Protein AF-A0A7Y5DKC3-F1 (afdb_monomer_lite)

pLDDT: mean 80.17, std 12.16, range [52.59, 95.38]

Radius of gyration: 24.03 Å; chains: 1; bounding bo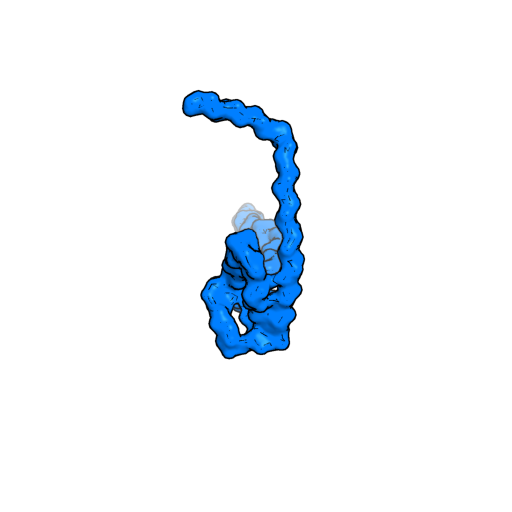x: 74×20×51 Å

Structure (mmCIF, N/CA/C/O backbone):
data_AF-A0A7Y5DKC3-F1
#
_entry.id   AF-A0A7Y5DKC3-F1
#
loop_
_atom_site.group_PDB
_atom_site.id
_atom_site.type_symbol
_atom_site.label_atom_id
_atom_site.label_alt_id
_atom_site.label_comp_id
_atom_site.label_asym_id
_atom_site.label_entity_id
_atom_site.label_seq_id
_atom_site.pdbx_PDB_ins_code
_atom_site.Cartn_x
_atom_site.Cartn_y
_atom_site.Cartn_z
_atom_site.occupancy
_atom_site.B_iso_or_equiv
_atom_site.auth_seq_id
_atom_site.auth_comp_id
_atom_site.auth_asym_id
_atom_site.auth_atom_id
_atom_site.pdbx_PDB_model_num
ATOM 1 N N . MET A 1 1 ? 58.500 -0.580 -2.559 1.00 53.22 1 MET A N 1
ATOM 2 C CA . MET A 1 1 ? 57.661 -1.697 -2.058 1.00 53.22 1 MET A CA 1
ATOM 3 C C . MET A 1 1 ? 56.541 -1.255 -1.103 1.00 53.22 1 MET A C 1
ATOM 5 O O . MET A 1 1 ? 55.417 -1.673 -1.315 1.00 53.22 1 MET A O 1
ATOM 9 N N . LYS A 1 2 ? 56.773 -0.351 -0.130 1.00 56.62 2 LYS A N 1
ATOM 10 C CA . LYS A 1 2 ? 55.722 0.172 0.787 1.00 56.62 2 LYS A CA 1
ATOM 11 C C . LYS A 1 2 ? 54.524 0.867 0.097 1.00 56.62 2 LYS A C 1
ATOM 13 O O . LYS A 1 2 ? 53.411 0.792 0.594 1.00 56.62 2 LYS A O 1
ATOM 18 N N . ARG A 1 3 ? 54.743 1.526 -1.050 1.00 60.38 3 ARG A N 1
ATOM 19 C CA . ARG A 1 3 ? 53.699 2.266 -1.794 1.00 60.38 3 ARG A CA 1
ATOM 20 C C . ARG A 1 3 ? 52.672 1.371 -2.503 1.00 60.38 3 ARG A C 1
AT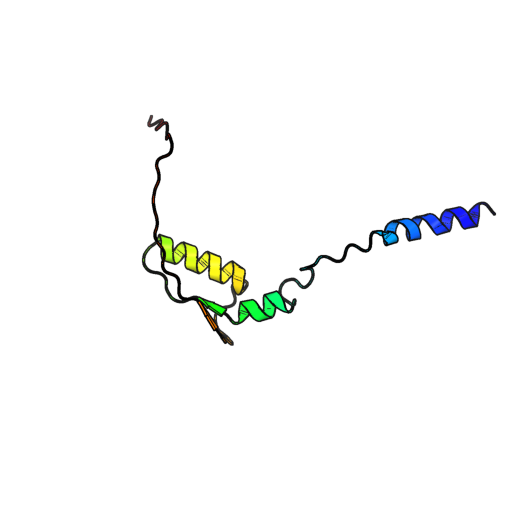OM 22 O O . ARG A 1 3 ? 51.568 1.825 -2.754 1.00 60.38 3 ARG A O 1
ATOM 29 N N . LEU A 1 4 ? 53.021 0.114 -2.790 1.00 61.41 4 LEU A N 1
ATOM 30 C CA . LEU A 1 4 ? 52.120 -0.834 -3.460 1.00 61.41 4 LEU A CA 1
ATOM 31 C C . LEU A 1 4 ? 51.061 -1.397 -2.498 1.00 61.41 4 LEU A C 1
ATOM 33 O O . LEU A 1 4 ? 49.939 -1.654 -2.910 1.00 61.41 4 LEU A O 1
ATOM 37 N N . ILE A 1 5 ? 51.392 -1.507 -1.207 1.00 63.34 5 ILE A N 1
ATOM 38 C CA . ILE A 1 5 ? 50.471 -1.969 -0.153 1.00 63.34 5 ILE A CA 1
ATOM 39 C C . ILE A 1 5 ? 49.415 -0.899 0.179 1.00 63.34 5 ILE A C 1
ATOM 41 O O . ILE A 1 5 ? 48.298 -1.223 0.559 1.00 63.34 5 ILE A O 1
ATOM 45 N N . ALA A 1 6 ? 49.731 0.386 -0.005 1.00 63.50 6 ALA A N 1
ATOM 46 C CA . ALA A 1 6 ? 48.777 1.472 0.230 1.00 63.50 6 ALA A CA 1
ATOM 47 C C . ALA A 1 6 ? 47.657 1.534 -0.830 1.00 63.50 6 ALA A C 1
ATOM 49 O O . ALA A 1 6 ? 46.579 2.049 -0.549 1.00 63.50 6 ALA A O 1
ATOM 50 N N . LEU A 1 7 ? 47.896 0.997 -2.034 1.00 65.12 7 LEU A N 1
ATOM 51 C CA . LEU A 1 7 ? 46.935 1.033 -3.141 1.00 65.12 7 LEU A CA 1
ATOM 52 C C . LEU A 1 7 ? 45.946 -0.149 -3.125 1.00 65.12 7 LEU A C 1
ATOM 54 O O . LEU A 1 7 ? 44.920 -0.090 -3.795 1.00 65.12 7 LEU A O 1
ATOM 58 N N . SER A 1 8 ? 46.220 -1.213 -2.360 1.00 65.69 8 SER A N 1
ATOM 59 C CA . SER A 1 8 ? 45.344 -2.394 -2.279 1.00 65.69 8 SER A CA 1
ATOM 60 C C . SER A 1 8 ? 44.182 -2.237 -1.291 1.00 65.69 8 SER A C 1
ATOM 62 O O . SER A 1 8 ? 43.196 -2.966 -1.386 1.00 65.69 8 SER A O 1
ATOM 64 N N . LEU A 1 9 ? 44.258 -1.266 -0.376 1.00 69.62 9 LEU A N 1
ATOM 65 C CA . LEU A 1 9 ? 43.245 -1.024 0.652 1.00 69.62 9 LEU A CA 1
ATOM 66 C C . LEU A 1 9 ? 41.850 -0.638 0.103 1.00 69.62 9 LEU A C 1
ATOM 68 O O . LEU A 1 9 ? 40.882 -1.247 0.549 1.00 69.62 9 LEU A O 1
ATOM 72 N N . PRO A 1 10 ? 41.683 0.278 -0.878 1.00 71.31 10 PRO A N 1
ATOM 73 C CA . PRO A 1 10 ? 40.353 0.607 -1.412 1.00 71.31 10 PRO A CA 1
ATOM 74 C C . PRO A 1 10 ? 39.704 -0.552 -2.187 1.00 71.31 10 PRO A C 1
ATOM 76 O O . PRO A 1 10 ? 38.480 -0.646 -2.240 1.00 71.31 10 PRO A O 1
ATOM 79 N N . LEU A 1 11 ? 40.505 -1.467 -2.745 1.00 69.81 11 LEU A N 1
ATOM 80 C CA . LEU A 1 11 ? 40.005 -2.630 -3.484 1.00 69.81 11 LEU A CA 1
ATOM 81 C C . LEU A 1 11 ? 39.381 -3.683 -2.554 1.00 69.81 11 LEU A C 1
ATOM 83 O O . LEU A 1 11 ? 38.423 -4.350 -2.936 1.00 69.81 11 LEU A O 1
ATOM 87 N N . ALA A 1 12 ? 39.877 -3.785 -1.318 1.00 71.88 12 ALA A N 1
ATOM 88 C CA . ALA A 1 12 ? 39.302 -4.658 -0.297 1.00 71.88 12 ALA A CA 1
ATOM 89 C C . ALA A 1 12 ? 37.930 -4.162 0.201 1.00 71.88 12 ALA A C 1
ATOM 91 O O . ALA A 1 12 ? 37.102 -4.977 0.595 1.00 71.88 12 ALA A O 1
ATOM 92 N N . LEU A 1 13 ? 37.649 -2.851 0.136 1.00 65.94 13 LEU A N 1
ATOM 93 C CA . LEU A 1 13 ? 36.336 -2.301 0.501 1.00 65.94 13 LEU A CA 1
ATOM 94 C C . LEU A 1 13 ? 35.265 -2.561 -0.573 1.00 65.94 13 LEU A C 1
ATOM 96 O O . LEU A 1 13 ? 34.095 -2.739 -0.239 1.00 65.94 13 LEU A O 1
ATOM 100 N N . ALA A 1 14 ? 35.648 -2.638 -1.853 1.00 69.69 14 ALA A N 1
ATOM 101 C CA . ALA A 1 14 ? 34.728 -2.970 -2.946 1.00 69.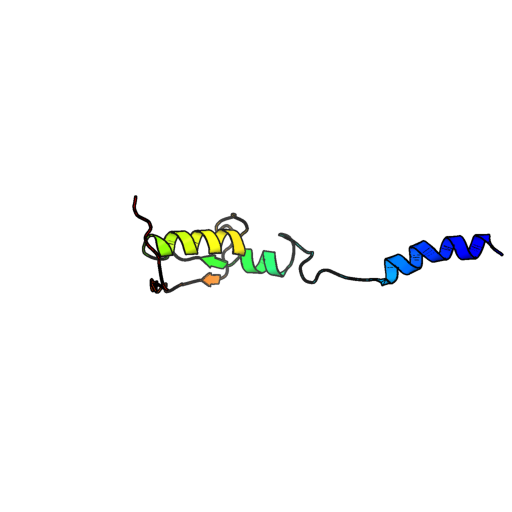69 14 ALA A CA 1
ATOM 102 C C . ALA A 1 14 ? 34.312 -4.457 -2.961 1.00 69.69 14 ALA A C 1
ATOM 104 O O . ALA A 1 14 ? 33.346 -4.819 -3.629 1.00 69.69 14 ALA A O 1
ATOM 105 N N . ALA A 1 15 ? 34.997 -5.323 -2.201 1.00 66.88 15 ALA A N 1
ATOM 106 C CA . ALA A 1 15 ? 34.708 -6.757 -2.133 1.00 66.88 15 ALA A CA 1
ATOM 107 C C . ALA A 1 15 ? 33.360 -7.093 -1.467 1.00 66.88 15 ALA A C 1
ATOM 109 O O . ALA A 1 15 ? 32.915 -8.233 -1.551 1.00 66.88 15 ALA A O 1
ATOM 110 N N . CYS A 1 16 ? 32.689 -6.120 -0.840 1.00 71.94 16 CYS A N 1
ATOM 111 C CA . CYS A 1 16 ? 31.410 -6.366 -0.181 1.00 71.94 16 CYS A CA 1
ATOM 112 C C . CYS A 1 16 ? 30.251 -6.616 -1.170 1.00 71.94 16 CYS A C 1
ATOM 114 O O . CYS A 1 16 ? 29.242 -7.135 -0.717 1.00 71.94 16 CYS A O 1
ATOM 116 N N . TRP A 1 17 ? 30.388 -6.283 -2.476 1.00 75.12 17 TRP A N 1
ATOM 117 C CA . TRP A 1 17 ? 29.489 -6.617 -3.619 1.00 75.12 17 TRP A CA 1
ATOM 118 C C . TRP A 1 17 ? 27.986 -6.776 -3.289 1.00 75.12 17 TRP A C 1
ATOM 120 O O . TRP A 1 17 ? 27.274 -7.596 -3.872 1.00 75.12 17 TRP A O 1
ATOM 130 N N . LEU A 1 18 ? 27.482 -5.982 -2.344 1.00 75.00 18 LEU A N 1
ATOM 131 C CA . LEU A 1 18 ? 26.141 -6.139 -1.811 1.00 75.00 18 LEU A CA 1
ATOM 132 C C . LEU A 1 18 ? 25.192 -5.407 -2.749 1.00 75.00 18 LEU A C 1
ATOM 134 O O . LEU A 1 18 ? 24.974 -4.205 -2.624 1.00 75.00 18 LEU A O 1
ATOM 138 N N . GLN A 1 19 ? 24.662 -6.137 -3.725 1.00 76.19 19 GLN A N 1
ATOM 139 C CA . GLN A 1 19 ? 23.644 -5.620 -4.624 1.00 76.19 19 GLN A CA 1
ATOM 140 C C . GLN A 1 19 ? 22.294 -5.645 -3.887 1.00 76.19 19 GLN A C 1
ATOM 142 O O . GLN A 1 19 ? 21.821 -6.731 -3.532 1.00 76.19 19 GLN A O 1
ATOM 147 N N . PRO A 1 20 ? 21.638 -4.497 -3.642 1.00 74.44 20 PRO A N 1
ATOM 148 C CA . PRO A 1 20 ? 20.326 -4.503 -3.016 1.00 74.44 20 PRO A CA 1
ATOM 149 C C . PRO A 1 20 ? 19.344 -5.205 -3.954 1.00 74.44 20 PRO A C 1
ATOM 151 O O . PRO A 1 20 ? 19.152 -4.787 -5.094 1.00 74.44 20 PRO A O 1
ATOM 154 N N . MET A 1 21 ? 18.688 -6.256 -3.467 1.00 77.81 21 MET A N 1
ATOM 155 C CA . MET A 1 21 ? 17.762 -7.068 -4.268 1.00 77.81 21 MET A CA 1
ATOM 156 C C . MET A 1 21 ? 16.622 -6.236 -4.894 1.00 77.81 21 MET A C 1
ATOM 158 O O . MET A 1 21 ? 16.070 -6.603 -5.928 1.00 77.81 21 MET A O 1
ATOM 162 N N . TYR A 1 22 ? 16.306 -5.084 -4.287 1.00 75.19 22 TYR A N 1
ATOM 163 C CA . TYR A 1 22 ? 15.249 -4.156 -4.700 1.00 75.19 22 TYR A CA 1
ATOM 164 C C . TYR A 1 22 ? 15.766 -2.743 -5.037 1.00 75.19 22 TYR A C 1
ATOM 166 O O . TYR A 1 22 ? 15.006 -1.778 -4.971 1.00 75.19 22 TYR A O 1
ATOM 174 N N . ALA A 1 23 ? 17.045 -2.592 -5.410 1.00 69.94 23 ALA A N 1
ATOM 175 C CA . ALA A 1 23 ? 17.661 -1.275 -5.652 1.00 69.94 23 ALA A CA 1
ATOM 176 C C . ALA A 1 23 ? 17.034 -0.469 -6.808 1.00 69.94 23 ALA A C 1
ATOM 178 O O . ALA A 1 23 ? 17.331 0.711 -6.956 1.00 69.94 23 ALA A O 1
ATOM 179 N N . GLY A 1 24 ? 16.170 -1.082 -7.625 1.00 74.06 24 GLY A N 1
ATOM 180 C CA . GLY A 1 24 ? 15.523 -0.417 -8.758 1.00 74.06 24 GLY A CA 1
ATOM 181 C C . GLY A 1 24 ? 14.546 0.703 -8.377 1.00 74.06 24 GLY A C 1
ATOM 182 O O . GLY A 1 24 ? 14.123 1.450 -9.257 1.00 74.06 24 GLY A O 1
ATOM 183 N N . GLY A 1 25 ? 14.174 0.839 -7.098 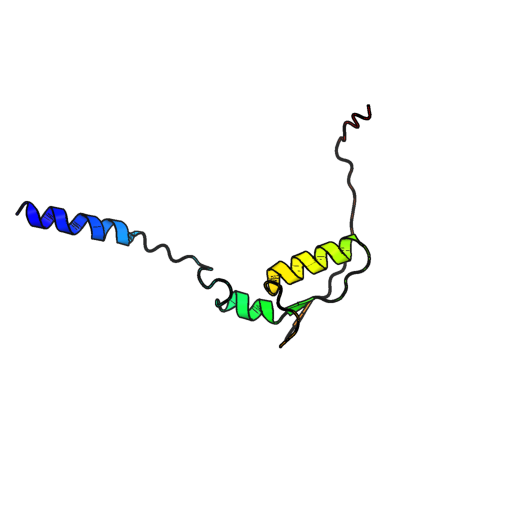1.00 79.31 25 GLY A N 1
ATOM 184 C CA . GLY A 1 25 ? 13.219 1.859 -6.654 1.00 79.31 25 GLY A CA 1
ATOM 185 C C . GLY A 1 25 ? 11.919 1.809 -7.469 1.00 79.31 25 GLY A C 1
ATOM 186 O O . GLY A 1 25 ? 11.459 0.727 -7.832 1.00 79.31 25 GLY A O 1
ATOM 187 N N . ALA A 1 26 ? 11.361 2.972 -7.817 1.00 73.75 26 ALA A N 1
ATOM 188 C CA . ALA A 1 26 ? 10.169 3.071 -8.670 1.00 73.75 26 ALA A CA 1
ATOM 189 C C . ALA A 1 26 ? 10.386 2.571 -10.117 1.00 73.75 26 ALA A C 1
ATOM 191 O O . ALA A 1 26 ? 9.424 2.257 -10.812 1.00 73.75 26 ALA A O 1
ATOM 192 N N . GLY A 1 27 ? 11.640 2.480 -10.576 1.00 78.06 27 GLY A N 1
ATOM 193 C CA . GLY A 1 27 ? 12.000 2.006 -11.916 1.00 78.06 27 GLY A CA 1
ATOM 194 C C . GLY A 1 27 ? 12.319 0.511 -12.001 1.00 78.06 27 GLY A C 1
ATOM 195 O O . GLY A 1 27 ? 12.564 0.006 -13.092 1.00 78.06 27 GLY A O 1
ATOM 196 N N . GLY A 1 28 ? 12.342 -0.212 -10.878 1.00 85.25 28 GLY A N 1
ATOM 197 C CA . GLY A 1 28 ? 12.627 -1.645 -10.865 1.00 85.25 28 GLY A CA 1
ATOM 198 C C . GLY A 1 28 ? 11.488 -2.455 -11.481 1.00 85.25 28 GLY A C 1
ATOM 199 O O . GLY A 1 28 ? 10.322 -2.114 -11.300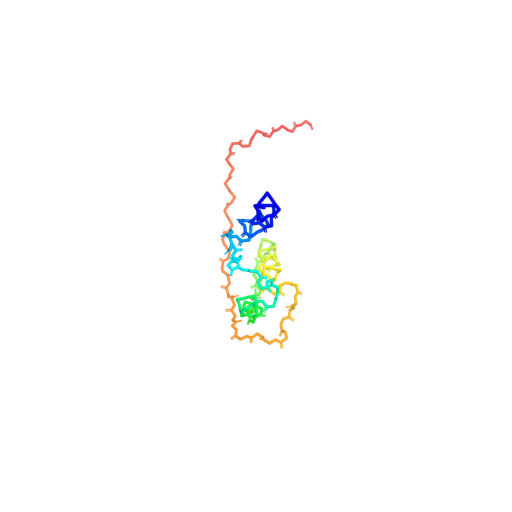 1.00 85.25 28 GLY A O 1
ATOM 200 N N . ALA A 1 29 ? 11.808 -3.576 -12.136 1.00 85.94 29 ALA A N 1
ATOM 201 C CA . ALA A 1 29 ? 10.818 -4.424 -12.812 1.00 85.94 29 ALA A CA 1
ATOM 202 C C . ALA A 1 29 ? 9.635 -4.829 -11.907 1.00 85.94 29 ALA A C 1
ATOM 204 O O . ALA A 1 29 ? 8.493 -4.878 -12.356 1.00 85.94 29 ALA A O 1
ATOM 205 N N . VAL A 1 30 ? 9.895 -5.065 -10.614 1.00 86.25 30 VAL A N 1
ATOM 206 C CA . VAL A 1 30 ? 8.848 -5.370 -9.626 1.00 86.25 30 VAL A CA 1
ATOM 207 C C . VAL A 1 30 ? 7.951 -4.160 -9.368 1.00 86.25 30 VAL A C 1
ATOM 209 O O . VAL A 1 30 ? 6.734 -4.297 -9.413 1.00 86.25 30 VAL A O 1
ATOM 212 N N . ALA A 1 31 ? 8.523 -2.976 -9.133 1.00 85.69 31 ALA A N 1
ATOM 213 C CA . ALA A 1 31 ? 7.746 -1.758 -8.893 1.00 85.69 31 ALA A CA 1
ATOM 214 C C . ALA A 1 31 ? 6.906 -1.375 -10.120 1.00 85.69 31 ALA A C 1
ATOM 216 O O . ALA A 1 31 ? 5.730 -1.054 -9.987 1.00 85.69 31 ALA A O 1
ATOM 217 N N . GLN A 1 32 ? 7.476 -1.510 -11.320 1.00 86.44 32 GLN A N 1
ATOM 218 C CA . GLN A 1 32 ? 6.760 -1.302 -12.579 1.00 86.44 32 GLN A CA 1
ATOM 219 C C . GLN A 1 32 ? 5.622 -2.311 -12.768 1.00 86.44 32 GLN A C 1
ATOM 221 O O . GLN A 1 32 ? 4.543 -1.937 -13.218 1.00 86.44 32 GLN A O 1
ATOM 226 N N . GLY A 1 33 ? 5.837 -3.579 -12.404 1.00 87.69 33 GLY A N 1
ATOM 227 C CA . GLY A 1 33 ? 4.795 -4.603 -12.436 1.00 87.69 33 GLY A CA 1
ATOM 228 C C . GLY A 1 33 ? 3.654 -4.305 -11.460 1.00 87.69 33 GLY A C 1
ATOM 229 O 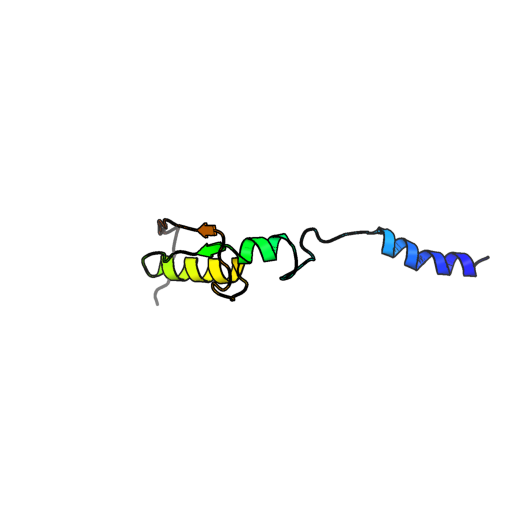O . GLY A 1 33 ? 2.489 -4.319 -11.857 1.00 87.69 33 GLY A O 1
ATOM 230 N N . LEU A 1 34 ? 3.979 -3.983 -10.205 1.00 89.06 34 LEU A N 1
ATOM 231 C CA . LEU A 1 34 ? 2.994 -3.662 -9.163 1.00 89.06 34 LEU A CA 1
ATOM 232 C C . LEU A 1 34 ? 2.215 -2.375 -9.461 1.00 89.06 34 LEU A C 1
ATOM 234 O O . LEU A 1 34 ? 1.023 -2.316 -9.168 1.00 89.06 34 LEU A O 1
ATOM 238 N N . GLY A 1 35 ? 2.835 -1.401 -10.133 1.00 89.19 35 GLY A N 1
ATOM 239 C CA . GLY A 1 35 ? 2.166 -0.183 -10.595 1.00 89.19 35 GLY A CA 1
ATOM 240 C C . GLY A 1 35 ? 1.064 -0.427 -11.633 1.00 89.19 35 GLY A C 1
ATOM 241 O O . GLY A 1 35 ? 0.282 0.474 -11.915 1.00 89.19 35 GLY A O 1
ATOM 242 N N . THR A 1 36 ? 0.962 -1.641 -12.188 1.00 90.44 36 THR A N 1
ATOM 243 C CA . THR A 1 36 ? -0.141 -2.039 -13.082 1.00 90.44 36 THR A CA 1
ATOM 244 C C . THR A 1 36 ? -1.302 -2.721 -12.351 1.00 90.44 36 THR A C 1
ATOM 246 O O . THR A 1 36 ? -2.218 -3.227 -13.000 1.00 90.44 36 THR A O 1
ATOM 249 N N . VAL A 1 37 ? -1.287 -2.771 -11.017 1.00 90.88 37 VAL A N 1
ATOM 250 C CA . VAL A 1 37 ? -2.368 -3.352 -10.212 1.00 90.88 37 VAL A CA 1
ATOM 251 C C . VAL A 1 37 ? -3.294 -2.241 -9.714 1.00 90.88 37 VAL A C 1
ATOM 253 O O . VAL A 1 37 ? -2.907 -1.437 -8.867 1.00 90.88 37 VAL A O 1
ATOM 256 N N . ALA A 1 38 ? -4.535 -2.229 -10.197 1.00 91.88 38 ALA A N 1
ATOM 257 C CA . ALA A 1 38 ? -5.581 -1.345 -9.690 1.00 91.88 38 ALA A CA 1
ATOM 258 C C . ALA A 1 38 ? -6.238 -1.942 -8.440 1.00 91.88 38 ALA A C 1
ATOM 260 O O . ALA A 1 38 ? -6.592 -3.123 -8.417 1.00 91.88 38 ALA A O 1
ATOM 261 N N . VAL A 1 39 ? -6.438 -1.124 -7.405 1.00 92.38 39 VAL A N 1
ATOM 262 C CA . VAL A 1 39 ? -7.093 -1.537 -6.154 1.00 92.38 39 VAL A CA 1
ATOM 263 C C . VAL A 1 39 ? -8.564 -1.138 -6.209 1.00 92.38 39 VAL A C 1
ATOM 265 O O . VAL A 1 39 ? -8.888 0.053 -6.293 1.00 92.38 39 VAL A O 1
ATOM 268 N N . ALA A 1 40 ? -9.452 -2.131 -6.159 1.00 93.44 40 ALA A N 1
ATOM 269 C CA . ALA A 1 40 ? -10.889 -1.893 -6.153 1.00 93.44 40 ALA A CA 1
ATOM 270 C C . ALA A 1 40 ? -11.323 -1.112 -4.893 1.00 93.44 40 ALA A C 1
ATOM 272 O O . ALA A 1 40 ? -10.613 -1.117 -3.880 1.00 93.44 40 ALA A O 1
ATOM 273 N N . PRO A 1 41 ? -12.472 -0.415 -4.928 1.00 92.31 41 PRO A N 1
ATOM 274 C CA . PRO A 1 41 ? -13.064 0.165 -3.727 1.00 92.31 41 PRO A CA 1
ATOM 275 C C . PRO A 1 41 ? -13.233 -0.891 -2.626 1.00 92.31 41 PRO A C 1
ATOM 277 O O . PRO A 1 41 ? -13.658 -2.012 -2.897 1.00 92.31 41 PRO A O 1
ATOM 280 N N . ILE A 1 42 ? -12.890 -0.525 -1.390 1.00 94.31 42 ILE A N 1
ATOM 281 C CA . ILE A 1 42 ? -13.074 -1.363 -0.202 1.00 94.31 42 ILE A CA 1
ATOM 282 C C . ILE A 1 42 ? -14.030 -0.614 0.719 1.00 94.31 42 ILE A C 1
ATOM 284 O O . ILE A 1 42 ? -13.797 0.554 1.035 1.00 94.31 42 ILE A O 1
ATOM 288 N N . GLU A 1 43 ? -15.104 -1.282 1.126 1.00 93.12 43 GLU A N 1
ATOM 289 C CA . GLU A 1 43 ? -16.195 -0.669 1.878 1.00 93.12 43 GLU A CA 1
ATOM 290 C C . GLU A 1 43 ? -15.779 -0.201 3.283 1.00 93.12 43 GLU A C 1
ATOM 292 O O . GLU A 1 43 ? -14.938 -0.800 3.959 1.00 93.12 43 GLU A O 1
ATOM 297 N N . GLY A 1 44 ? -16.425 0.871 3.746 1.00 93.88 44 GLY A N 1
ATOM 298 C CA . GLY A 1 44 ? -16.248 1.418 5.091 1.00 93.88 44 GLY A CA 1
ATOM 299 C C . GLY A 1 44 ? -14.962 2.231 5.308 1.00 93.88 44 GLY A C 1
ATOM 300 O O . GLY A 1 44 ? -14.072 2.319 4.463 1.00 93.88 44 GLY A O 1
ATOM 301 N N . LYS A 1 45 ? -14.851 2.852 6.493 1.00 93.56 45 LYS A N 1
ATOM 302 C CA . LYS A 1 45 ? -13.711 3.718 6.861 1.00 93.56 45 LYS A CA 1
ATOM 303 C C . LYS A 1 45 ? -12.383 2.959 6.887 1.00 93.56 45 LYS A C 1
ATOM 305 O O . LYS A 1 45 ? -11.382 3.464 6.384 1.00 93.56 45 LYS A O 1
ATOM 310 N N . ALA A 1 46 ? -12.369 1.768 7.485 1.00 93.81 46 ALA A N 1
ATOM 311 C CA . ALA A 1 46 ? -11.183 0.915 7.506 1.00 93.81 46 ALA A CA 1
ATOM 312 C C . ALA A 1 46 ? -10.789 0.495 6.080 1.00 93.81 46 ALA A C 1
ATOM 314 O O . ALA A 1 46 ? -9.613 0.562 5.726 1.00 93.81 46 ALA A O 1
ATOM 315 N N . GLY A 1 47 ? -11.777 0.177 5.235 1.00 95.31 47 GLY A N 1
ATOM 316 C CA . GLY A 1 47 ? -11.565 -0.135 3.824 1.00 95.31 47 GLY A CA 1
ATOM 317 C C . GLY A 1 47 ? -10.891 1.001 3.065 1.00 95.31 47 GLY A C 1
ATOM 318 O O . GLY A 1 47 ? -9.897 0.777 2.377 1.00 95.31 47 GLY A O 1
ATOM 319 N N . TRP A 1 48 ? -11.354 2.236 3.258 1.00 94.38 48 TRP A N 1
ATOM 320 C CA . TRP A 1 48 ? -10.730 3.412 2.653 1.00 94.38 48 TRP A CA 1
ATOM 321 C C . TRP A 1 48 ? -9.261 3.586 3.069 1.00 94.38 48 TRP A C 1
ATOM 323 O O . TRP A 1 48 ? -8.404 3.832 2.219 1.00 94.38 48 TRP A O 1
ATOM 333 N N . LEU A 1 49 ? -8.953 3.406 4.360 1.00 95.00 49 LEU A N 1
ATOM 334 C CA . LEU A 1 49 ? -7.581 3.497 4.875 1.00 95.00 49 LEU A CA 1
ATOM 335 C C . LEU A 1 49 ? -6.673 2.427 4.258 1.00 95.00 49 LEU A C 1
ATOM 337 O O . LEU A 1 49 ? -5.580 2.740 3.785 1.00 95.00 49 LEU A O 1
ATOM 341 N N . VAL A 1 50 ? -7.140 1.177 4.219 1.00 95.38 50 VAL A N 1
ATOM 342 C CA . VAL A 1 50 ? -6.397 0.059 3.622 1.00 95.38 50 VAL A CA 1
ATOM 343 C C . VAL A 1 50 ? -6.199 0.280 2.126 1.00 95.38 50 VAL A C 1
ATOM 345 O O . VAL A 1 50 ? -5.095 0.080 1.622 1.00 95.38 50 VAL A O 1
ATOM 348 N N . ARG A 1 51 ? -7.228 0.748 1.411 1.00 94.12 51 ARG A N 1
ATOM 349 C CA . ARG A 1 51 ? -7.124 1.059 -0.017 1.00 94.12 51 ARG A CA 1
ATOM 350 C C . ARG A 1 51 ? -6.041 2.100 -0.276 1.00 94.12 51 ARG A C 1
ATOM 352 O O . ARG A 1 51 ? -5.217 1.880 -1.156 1.00 94.12 51 ARG A O 1
ATOM 359 N N . ASN A 1 52 ? -6.020 3.200 0.474 1.00 93.81 52 ASN A N 1
ATOM 360 C CA . ASN A 1 52 ? -5.001 4.234 0.289 1.00 93.81 52 ASN A CA 1
ATOM 361 C C . ASN A 1 52 ? -3.594 3.699 0.564 1.00 93.81 52 ASN A C 1
ATOM 363 O O . ASN A 1 52 ? -2.707 3.892 -0.260 1.00 93.81 52 ASN A O 1
ATOM 367 N N . ALA A 1 53 ? -3.412 2.935 1.645 1.00 94.75 53 ALA A N 1
ATOM 368 C CA . ALA A 1 53 ? -2.127 2.306 1.940 1.00 94.75 53 ALA A CA 1
ATOM 369 C C . ALA A 1 53 ? -1.673 1.345 0.822 1.00 94.75 53 ALA A C 1
ATOM 371 O O . ALA A 1 53 ? -0.492 1.308 0.472 1.00 94.75 53 ALA A O 1
ATOM 372 N N . LEU A 1 54 ? -2.602 0.585 0.229 1.00 94.19 54 LEU A N 1
ATOM 373 C CA . LEU A 1 54 ? -2.315 -0.285 -0.913 1.00 94.19 54 LEU A CA 1
ATOM 374 C C . LEU A 1 54 ? -1.940 0.518 -2.163 1.00 94.19 54 LEU A C 1
ATOM 376 O O . LEU A 1 54 ? -0.968 0.171 -2.830 1.00 94.19 54 LEU A O 1
ATOM 380 N N . VAL A 1 55 ? -2.667 1.592 -2.476 1.00 91.88 55 VAL A N 1
ATOM 381 C CA . VAL A 1 55 ? -2.358 2.473 -3.614 1.00 91.88 55 VAL A CA 1
ATOM 382 C C . VAL A 1 55 ? -0.972 3.097 -3.451 1.00 91.88 55 VAL A C 1
ATOM 384 O O . VAL A 1 55 ? -0.152 3.006 -4.366 1.00 91.88 55 VAL A O 1
ATOM 387 N N . ASP A 1 56 ? -0.664 3.638 -2.274 1.00 90.62 56 ASP A N 1
ATOM 388 C CA . ASP A 1 56 ? 0.645 4.222 -1.976 1.00 90.62 56 ASP A CA 1
ATOM 389 C C . ASP A 1 56 ? 1.763 3.187 -2.132 1.00 90.62 56 ASP A C 1
ATOM 391 O O . ASP A 1 56 ? 2.810 3.464 -2.722 1.00 90.62 56 ASP A O 1
ATOM 395 N N . ARG A 1 57 ? 1.533 1.956 -1.662 1.00 88.88 57 ARG A N 1
ATOM 396 C CA . ARG A 1 57 ? 2.551 0.903 -1.684 1.00 88.88 57 ARG A CA 1
ATOM 397 C C . ARG A 1 57 ? 2.793 0.299 -3.065 1.00 88.88 57 ARG A C 1
ATOM 399 O O . ARG A 1 57 ? 3.938 -0.067 -3.351 1.00 88.88 57 ARG A O 1
ATOM 406 N N . LEU A 1 58 ? 1.734 0.122 -3.857 1.00 89.69 58 LEU A N 1
ATOM 407 C CA . LEU A 1 58 ? 1.764 -0.580 -5.144 1.00 89.69 58 LEU A CA 1
ATOM 408 C C . LEU A 1 58 ? 2.044 0.359 -6.313 1.00 89.69 58 LEU A C 1
ATOM 410 O O . LEU A 1 58 ? 2.759 -0.012 -7.238 1.00 89.69 58 LEU A O 1
ATOM 414 N N . GLN A 1 59 ? 1.491 1.567 -6.259 1.00 83.44 59 GLN A N 1
ATOM 415 C CA . GLN A 1 59 ? 1.496 2.506 -7.374 1.00 83.44 59 GLN A CA 1
ATOM 416 C C . GLN A 1 59 ? 2.328 3.762 -7.081 1.00 83.44 59 GLN A C 1
ATOM 418 O O . GLN A 1 59 ? 2.466 4.624 -7.947 1.00 83.44 59 GLN A O 1
ATOM 423 N N . GLY A 1 60 ? 2.883 3.896 -5.867 1.00 76.31 60 GLY A N 1
ATOM 424 C CA . GLY A 1 60 ? 3.656 5.076 -5.473 1.00 76.31 60 GLY A CA 1
ATOM 425 C C . GLY A 1 60 ? 2.844 6.372 -5.556 1.00 76.31 60 GLY A C 1
ATOM 426 O O . GLY A 1 60 ? 3.410 7.420 -5.851 1.00 76.31 60 GLY A O 1
ATOM 427 N N . GLY A 1 61 ? 1.519 6.285 -5.381 1.00 65.88 61 GLY A N 1
ATOM 428 C CA . GLY A 1 61 ? 0.589 7.412 -5.501 1.00 65.88 61 GLY A CA 1
ATOM 429 C C . GLY A 1 61 ? 0.104 7.732 -6.925 1.00 65.88 61 GLY A C 1
ATOM 430 O O . GLY A 1 61 ? -0.773 8.579 -7.080 1.00 65.88 61 GLY A O 1
ATOM 431 N N . ASN A 1 62 ? 0.602 7.057 -7.971 1.00 64.88 62 ASN A N 1
ATOM 432 C CA . ASN A 1 62 ? 0.146 7.266 -9.352 1.00 64.88 62 ASN A CA 1
ATOM 433 C C . ASN A 1 62 ? -1.022 6.340 -9.702 1.00 64.88 62 ASN A C 1
ATOM 435 O O . ASN A 1 62 ? -0.826 5.154 -9.927 1.00 64.88 62 ASN A O 1
ATOM 439 N N . SER A 1 63 ? -2.236 6.877 -9.798 1.00 62.12 63 SER A N 1
ATOM 440 C CA . SER A 1 63 ? -3.419 6.056 -10.082 1.00 62.12 63 SER A CA 1
ATOM 441 C C . SER A 1 63 ? -3.613 5.778 -11.587 1.00 62.12 63 SER A C 1
ATOM 443 O O . SER A 1 63 ? -3.601 6.693 -12.409 1.00 62.12 63 SER A O 1
ATOM 445 N N . ASP A 1 64 ? -3.840 4.503 -11.917 1.00 61.47 64 ASP A N 1
ATOM 446 C CA . ASP A 1 64 ? -4.672 3.985 -13.025 1.00 61.47 64 ASP A CA 1
ATOM 447 C C . ASP A 1 64 ? -4.279 4.187 -14.503 1.00 61.47 64 ASP A C 1
ATOM 449 O O . ASP A 1 64 ? -4.997 3.701 -15.377 1.00 61.47 64 ASP A O 1
ATOM 453 N N . ALA A 1 65 ? -3.141 4.792 -14.852 1.00 61.88 65 ALA A N 1
ATOM 454 C CA . ALA A 1 65 ? -2.850 5.053 -16.272 1.00 61.88 65 ALA A CA 1
ATOM 455 C C . ALA A 1 65 ? -2.743 3.787 -17.166 1.00 61.88 65 ALA A C 1
ATOM 457 O O . ALA A 1 65 ? -2.929 3.904 -18.373 1.00 61.88 65 ALA A O 1
ATOM 458 N N . ASN A 1 66 ? -2.447 2.595 -16.612 1.00 74.12 66 ASN A N 1
ATOM 459 C CA . ASN A 1 66 ? -2.294 1.332 -17.365 1.00 74.12 66 ASN A CA 1
ATOM 460 C C . ASN A 1 66 ? -2.524 0.067 -16.499 1.00 74.12 66 ASN A C 1
ATOM 462 O O . ASN A 1 66 ? -1.659 -0.814 -16.422 1.00 74.12 66 ASN A O 1
ATOM 466 N N . ALA A 1 67 ? -3.664 -0.034 -15.812 1.00 84.50 67 ALA A N 1
ATOM 467 C CA . ALA A 1 67 ? -3.964 -1.202 -14.980 1.00 84.50 67 ALA A CA 1
ATOM 468 C C . ALA A 1 67 ? -4.115 -2.494 -15.817 1.00 84.50 67 ALA A C 1
ATOM 470 O O . ALA A 1 67 ? -4.961 -2.582 -16.705 1.00 84.50 67 ALA A O 1
ATOM 471 N N . ARG A 1 68 ? -3.298 -3.512 -15.524 1.00 91.06 68 ARG A N 1
ATOM 472 C CA . ARG A 1 68 ? -3.345 -4.861 -16.127 1.00 91.06 68 ARG A CA 1
ATOM 473 C C . ARG A 1 68 ? -4.053 -5.875 -15.238 1.00 91.06 68 ARG A C 1
ATOM 475 O O . ARG A 1 68 ? -4.605 -6.850 -15.738 1.00 91.06 68 ARG A O 1
ATOM 482 N N . TYR A 1 69 ? -4.015 -5.649 -13.930 1.00 92.56 69 TYR A N 1
ATOM 483 C CA . TYR A 1 69 ? -4.601 -6.525 -12.925 1.00 92.56 69 TYR A CA 1
ATOM 484 C C . TYR A 1 69 ? -5.479 -5.714 -11.981 1.00 92.56 69 TYR A C 1
ATOM 486 O O . TYR A 1 69 ? -5.239 -4.524 -11.770 1.00 92.56 69 TYR A O 1
ATOM 494 N N . ARG A 1 70 ? -6.470 -6.375 -11.381 1.00 92.62 70 ARG A N 1
ATOM 495 C CA . ARG A 1 70 ? -7.322 -5.794 -10.343 1.00 92.62 70 ARG A CA 1
ATOM 496 C C . ARG A 1 70 ? -7.178 -6.582 -9.049 1.00 92.62 70 ARG A C 1
ATOM 498 O O . ARG A 1 70 ? -7.244 -7.808 -9.062 1.00 92.62 70 ARG A O 1
ATOM 505 N N . LEU A 1 71 ? -6.989 -5.865 -7.949 1.00 93.81 71 LEU A N 1
ATOM 506 C CA . LEU A 1 71 ? -6.964 -6.402 -6.598 1.00 93.81 71 LEU A CA 1
ATOM 507 C C . LEU A 1 71 ? -8.307 -6.115 -5.922 1.00 93.81 71 LEU A C 1
ATOM 509 O O . LEU A 1 71 ? -8.607 -4.967 -5.588 1.00 93.81 71 LEU A O 1
ATOM 513 N N . ASP A 1 72 ? -9.093 -7.170 -5.723 1.00 94.94 72 ASP A N 1
ATOM 514 C CA . ASP A 1 72 ? -10.332 -7.150 -4.947 1.00 94.94 72 ASP A CA 1
ATOM 515 C C . ASP A 1 72 ? -10.035 -7.614 -3.510 1.00 94.94 72 ASP A C 1
ATOM 517 O O . ASP A 1 72 ? -9.461 -8.686 -3.301 1.00 94.94 72 ASP A O 1
ATOM 521 N N . VAL A 1 73 ? -10.406 -6.806 -2.513 1.00 94.31 73 VAL A N 1
ATOM 522 C CA . VAL A 1 73 ? -10.093 -7.056 -1.097 1.00 94.31 73 VAL A CA 1
ATOM 523 C C . VAL A 1 73 ? -11.380 -7.156 -0.292 1.00 94.31 73 VAL A C 1
ATOM 525 O O . VAL A 1 73 ? -12.228 -6.269 -0.339 1.00 94.31 73 VAL A O 1
ATOM 528 N N . ARG A 1 74 ? -11.499 -8.224 0.500 1.00 93.81 74 ARG A N 1
ATOM 529 C CA . ARG A 1 74 ? -12.525 -8.353 1.537 1.00 93.81 74 ARG A CA 1
ATOM 530 C C . ARG A 1 74 ? -11.878 -8.068 2.882 1.00 93.81 74 ARG A C 1
ATOM 532 O O . ARG A 1 74 ? -11.007 -8.823 3.304 1.00 93.81 74 ARG A O 1
ATOM 539 N N . LEU A 1 75 ? -12.284 -6.969 3.509 1.00 93.31 75 LEU A N 1
ATOM 540 C CA . LEU A 1 75 ? -11.757 -6.550 4.800 1.00 93.31 75 LEU A CA 1
ATOM 541 C C . LEU A 1 75 ? -12.707 -6.986 5.917 1.00 93.31 75 LEU A C 1
ATOM 543 O O . LEU A 1 75 ? -13.891 -6.658 5.876 1.00 93.31 75 LEU A O 1
ATOM 547 N N . ASP A 1 76 ? -12.170 -7.715 6.890 1.00 91.06 76 ASP A N 1
ATOM 548 C CA . ASP A 1 76 ? -12.838 -8.070 8.141 1.00 91.06 76 ASP A CA 1
ATOM 549 C C . ASP A 1 76 ? -12.007 -7.478 9.283 1.00 91.06 76 ASP A C 1
ATOM 551 O O . ASP A 1 76 ? -10.846 -7.853 9.468 1.00 91.06 76 ASP A O 1
ATOM 555 N N . ASP A 1 77 ? -12.558 -6.474 9.960 1.00 84.81 77 ASP A N 1
ATOM 556 C CA . ASP A 1 77 ? -11.887 -5.772 11.051 1.00 84.81 77 ASP A CA 1
ATOM 557 C C . ASP A 1 77 ? -12.409 -6.305 12.384 1.00 84.81 77 ASP A C 1
ATOM 559 O O . ASP A 1 77 ? -13.601 -6.215 12.690 1.00 84.81 77 ASP A O 1
ATOM 563 N N . LYS A 1 78 ? -11.497 -6.857 13.183 1.00 83.31 78 LYS A N 1
ATOM 564 C CA . LYS A 1 78 ? -11.793 -7.383 14.509 1.00 83.31 78 LYS A CA 1
ATOM 565 C C . LYS A 1 78 ? -11.007 -6.585 15.534 1.00 83.31 78 LYS A C 1
ATOM 567 O O . LYS A 1 78 ? -9.797 -6.744 15.679 1.00 83.31 78 LYS A O 1
ATOM 572 N N . LEU A 1 79 ? -11.720 -5.757 16.286 1.00 78.38 79 LEU A N 1
ATOM 573 C CA . LEU A 1 79 ? -11.143 -5.026 17.404 1.00 78.38 79 LEU A CA 1
ATOM 574 C C . LEU A 1 79 ? -11.025 -5.962 18.610 1.00 78.38 79 LEU A C 1
ATOM 576 O O . LEU A 1 79 ? -12.023 -6.336 19.227 1.00 78.38 79 LEU A O 1
ATOM 580 N N . GLU A 1 80 ? -9.795 -6.340 18.946 1.00 80.12 80 GLU A N 1
ATOM 581 C CA . GLU A 1 80 ? -9.483 -7.093 20.159 1.00 80.12 80 GLU A CA 1
ATOM 582 C C . GLU A 1 80 ? -8.915 -6.148 21.223 1.00 80.12 80 GLU A C 1
ATOM 584 O O . GLU A 1 80 ? -7.822 -5.599 21.086 1.00 80.12 80 GLU A O 1
ATOM 589 N N . GLY A 1 81 ? -9.675 -5.944 22.300 1.00 77.75 81 GLY A N 1
ATOM 590 C CA . GLY A 1 81 ? -9.248 -5.152 23.451 1.00 77.75 81 GLY A CA 1
ATOM 591 C C . GLY A 1 81 ? -8.292 -5.944 24.336 1.00 77.75 81 GLY A C 1
ATOM 592 O O . GLY A 1 81 ? -8.706 -6.512 25.346 1.00 77.75 81 GLY A O 1
ATOM 593 N N . LEU A 1 82 ? -7.014 -6.000 23.969 1.00 81.56 82 LEU A N 1
ATOM 594 C CA . LEU A 1 82 ? -5.987 -6.609 24.811 1.00 81.56 82 LEU A CA 1
ATOM 595 C C . LEU A 1 82 ? -5.593 -5.631 25.926 1.00 81.56 82 LEU A C 1
ATOM 597 O O . LEU A 1 82 ? -4.742 -4.771 25.729 1.00 81.56 82 LEU A O 1
ATOM 601 N N . GLY A 1 83 ? -6.237 -5.761 27.091 1.00 74.31 83 GLY A N 1
ATOM 602 C CA . GLY A 1 83 ? -5.783 -5.153 28.349 1.00 74.31 83 GLY A CA 1
ATOM 603 C C . GLY A 1 83 ? -5.558 -3.641 28.288 1.00 74.31 83 GLY A C 1
ATOM 604 O O . GLY A 1 83 ? -4.486 -3.164 28.652 1.00 74.31 83 GLY A O 1
ATOM 605 N N . LEU A 1 84 ? -6.556 -2.885 27.829 1.00 73.38 84 LEU A N 1
ATOM 606 C CA . LEU A 1 84 ? -6.510 -1.426 27.874 1.00 73.38 84 LEU A CA 1
ATOM 607 C C . LEU A 1 84 ? -6.735 -0.957 29.317 1.00 73.38 84 LEU A C 1
ATOM 609 O O . LEU A 1 84 ? -7.838 -1.076 29.849 1.00 73.38 84 LEU A O 1
ATOM 613 N N . LEU A 1 85 ? -5.699 -0.408 29.956 1.00 72.56 85 LEU A N 1
ATOM 614 C CA . LEU A 1 85 ? -5.882 0.394 31.163 1.00 72.56 85 LEU A CA 1
ATOM 615 C C . LEU A 1 85 ? -6.409 1.766 30.721 1.00 72.56 85 LEU A C 1
ATOM 617 O O . LEU A 1 85 ? -5.619 2.640 30.372 1.00 72.56 85 LEU A O 1
ATOM 621 N N . SER A 1 86 ? -7.737 1.932 30.678 1.00 66.81 86 SER A N 1
ATOM 622 C CA . SER A 1 86 ? -8.349 3.245 30.430 1.00 66.81 86 SER A CA 1
ATOM 623 C C . SER A 1 86 ? -8.048 4.138 31.631 1.00 66.81 86 SER A C 1
ATOM 625 O O . SER A 1 86 ? -8.666 4.024 32.688 1.00 66.81 86 SER A O 1
ATOM 627 N N . ASN A 1 87 ? -7.026 4.975 31.499 1.00 67.38 87 ASN A N 1
ATOM 628 C CA . ASN A 1 87 ? -6.807 6.122 32.365 1.00 67.38 87 ASN A CA 1
ATOM 629 C C . ASN A 1 87 ? -7.634 7.267 31.769 1.00 67.38 87 ASN A C 1
ATOM 631 O O . ASN A 1 87 ? -7.135 8.071 30.995 1.00 67.38 87 ASN A O 1
ATOM 635 N N . ASP A 1 88 ? -8.920 7.299 32.101 1.00 61.16 88 ASP A N 1
ATOM 636 C CA . ASP A 1 88 ? -9.742 8.485 31.882 1.00 61.16 88 ASP A CA 1
ATOM 637 C C . ASP A 1 88 ? -9.672 9.335 33.159 1.00 61.16 88 ASP A C 1
ATOM 639 O O . ASP A 1 88 ? -10.223 8.961 34.198 1.00 61.16 88 ASP A O 1
ATOM 643 N N . THR A 1 89 ? -8.923 10.438 33.098 1.00 52.59 89 THR A N 1
ATOM 644 C CA . THR A 1 89 ? -9.025 11.577 34.031 1.00 52.59 89 THR A CA 1
ATOM 645 C C . THR A 1 89 ? -9.781 12.708 33.369 1.00 52.59 89 THR A C 1
ATOM 647 O O . THR A 1 89 ? -9.427 13.000 32.203 1.00 52.59 89 THR A O 1
#

Secondary structure (DSSP, 8-state):
-HHHHHSSHHHHHGGG----TTTTGGGSHHHHHHTTEEEPP--HHHHHHHHHHHHHHHHTT--STT--EEE------------------

Foldseek 3Di:
DVVVVVVCVVVVVCVVVDDPPQVCPCNDPQLVVLLLEAEDQADDPVSVVVNVVSCCVRNVVDDDPHHPHYDYDHDDDDDDPDDDPPPDD

Sequence (89 aa):
MKRLIALSLPLALAACWLQPMYAGGAGGAVAQGLGTVAVAPIEGKAGWLVRNALVDRLQGGNSDANARYRLDVRLDDKLEGLGLLSNDT